Protein AF-A0A957ESS8-F1 (afdb_monomer_lite)

Secondary structure (DSSP, 8-state):
------------HHHHTTTTS-S--HHHHHHHHHHHTT----HHHHHHHHHHHHHSHHHHHHHS--SSPPPHHHHHHHHHHHHHHTT-----HHHHHHH-

Structure (mmCIF, N/CA/C/O backbone):
data_AF-A0A957ESS8-F1
#
_entry.id   AF-A0A957ESS8-F1
#
loop_
_atom_site.group_PDB
_atom_site.id
_atom_site.type_symbol
_atom_site.label_atom_id
_atom_site.label_alt_id
_atom_site.label_comp_id
_atom_site.label_asym_id
_atom_site.label_entity_id
_atom_site.label_seq_id
_atom_site.pdbx_PDB_ins_code
_atom_site.Cartn_x
_atom_site.Cartn_y
_atom_site.Cartn_z
_atom_site.occupancy
_atom_site.B_iso_or_equiv
_atom_site.auth_seq_id
_atom_site.auth_comp_id
_atom_site.auth_asym_id
_atom_site.auth_atom_id
_atom_site.pdbx_PDB_model_num
ATOM 1 N N . MET A 1 1 ? 16.181 -19.900 -34.988 1.00 45.50 1 MET A N 1
ATOM 2 C CA . MET A 1 1 ? 15.250 -18.948 -34.347 1.00 45.50 1 MET A CA 1
ATOM 3 C C . MET A 1 1 ? 15.462 -19.070 -32.852 1.00 45.50 1 MET A C 1
ATOM 5 O O . MET A 1 1 ? 15.235 -20.147 -32.323 1.00 45.50 1 MET A O 1
ATOM 9 N N . ASN A 1 2 ? 16.003 -18.041 -32.202 1.00 44.91 2 ASN A N 1
ATOM 10 C CA . ASN A 1 2 ? 16.176 -18.067 -30.750 1.00 44.91 2 ASN A CA 1
ATOM 11 C C . ASN A 1 2 ? 14.802 -17.876 -30.101 1.00 44.91 2 ASN A C 1
ATOM 13 O O . ASN A 1 2 ? 14.170 -16.840 -30.301 1.00 44.91 2 ASN A O 1
ATOM 17 N N . ASN A 1 3 ? 14.339 -18.888 -29.366 1.00 53.59 3 ASN A N 1
ATOM 18 C CA . ASN A 1 3 ? 13.165 -18.786 -28.508 1.00 53.59 3 ASN A CA 1
ATOM 19 C C . ASN A 1 3 ? 13.522 -17.866 -27.339 1.00 53.59 3 ASN A C 1
ATOM 21 O O . ASN A 1 3 ? 14.222 -18.275 -26.416 1.00 53.59 3 ASN A O 1
ATOM 25 N N . TYR A 1 4 ? 13.078 -16.614 -27.393 1.00 53.66 4 TYR A N 1
ATOM 26 C CA . TYR A 1 4 ? 13.141 -15.730 -26.238 1.00 53.66 4 TYR A CA 1
ATOM 27 C C . TYR A 1 4 ? 12.023 -16.136 -25.278 1.00 53.66 4 TYR A C 1
ATOM 29 O O . TYR A 1 4 ? 10.861 -15.784 -25.468 1.00 53.66 4 TYR A O 1
ATOM 37 N N . GLU A 1 5 ? 12.378 -16.937 -24.279 1.00 61.22 5 GLU A N 1
ATOM 38 C CA . GLU A 1 5 ? 11.498 -17.266 -23.164 1.00 61.22 5 GLU A CA 1
ATOM 39 C C . GLU A 1 5 ? 11.325 -16.004 -22.303 1.00 61.22 5 GLU A C 1
ATOM 41 O O . GLU A 1 5 ? 12.302 -15.373 -21.893 1.00 61.22 5 GLU A O 1
ATOM 46 N N . ILE A 1 6 ? 10.082 -15.572 -22.083 1.00 60.03 6 ILE A N 1
ATOM 47 C CA . ILE A 1 6 ? 9.787 -14.415 -21.231 1.00 60.03 6 ILE A CA 1
ATOM 48 C C . ILE A 1 6 ? 10.128 -14.810 -19.788 1.00 60.03 6 ILE A C 1
ATOM 50 O O . ILE A 1 6 ? 9.403 -15.583 -19.170 1.00 60.03 6 ILE A O 1
ATOM 54 N N . THR A 1 7 ? 11.225 -14.285 -19.240 1.00 54.75 7 THR A N 1
ATOM 55 C CA . THR A 1 7 ? 11.722 -14.670 -17.904 1.00 54.75 7 THR A CA 1
ATOM 56 C C . THR A 1 7 ? 11.084 -13.891 -16.754 1.00 54.75 7 THR A C 1
ATOM 58 O O . THR A 1 7 ? 11.104 -14.354 -15.615 1.00 54.75 7 THR A O 1
ATOM 61 N N . ALA A 1 8 ? 10.511 -12.715 -17.024 1.00 43.62 8 ALA A N 1
ATOM 62 C CA . ALA A 1 8 ? 9.781 -11.921 -16.040 1.00 43.62 8 ALA A CA 1
ATOM 63 C C . ALA A 1 8 ? 8.834 -10.920 -16.716 1.00 43.62 8 ALA A C 1
ATOM 65 O O . ALA A 1 8 ? 9.148 -10.365 -17.769 1.00 43.62 8 ALA A O 1
ATOM 66 N N . VAL A 1 9 ? 7.704 -10.639 -16.064 1.00 48.78 9 VAL A N 1
ATOM 67 C CA . VAL A 1 9 ? 6.810 -9.530 -16.415 1.00 48.78 9 VAL A CA 1
ATOM 68 C C . VAL A 1 9 ? 6.989 -8.428 -15.375 1.00 48.78 9 VAL A C 1
ATOM 70 O O . VAL A 1 9 ? 6.807 -8.649 -14.179 1.00 48.78 9 VAL A O 1
ATOM 73 N N . LEU A 1 10 ? 7.382 -7.241 -15.833 1.00 45.44 10 LEU A N 1
ATOM 74 C CA . LEU A 1 10 ? 7.533 -6.047 -15.006 1.00 45.44 10 LEU A CA 1
ATOM 75 C C . LEU A 1 10 ? 6.154 -5.413 -14.793 1.00 45.44 10 LEU A C 1
ATOM 77 O O . LEU A 1 10 ? 5.675 -4.684 -15.655 1.00 45.44 10 LEU A O 1
ATOM 81 N N . PHE A 1 11 ? 5.522 -5.687 -13.653 1.00 45.66 11 PHE A N 1
ATOM 82 C CA . PHE A 1 11 ? 4.380 -4.902 -13.188 1.00 45.66 11 PHE A CA 1
ATOM 83 C C . PHE A 1 11 ? 4.886 -3.827 -12.235 1.00 45.66 11 PHE A C 1
ATOM 85 O O . PHE A 1 11 ? 5.175 -4.085 -11.068 1.00 45.66 11 PHE A O 1
ATOM 92 N N . ASP A 1 12 ? 5.008 -2.612 -12.746 1.00 47.94 12 ASP A N 1
ATOM 93 C CA . ASP A 1 12 ? 5.105 -1.432 -11.904 1.00 47.94 12 ASP A CA 1
ATOM 94 C C . ASP A 1 12 ? 3.692 -1.134 -11.384 1.00 47.94 12 ASP A C 1
ATOM 96 O O . ASP A 1 12 ? 2.817 -0.718 -12.143 1.00 47.94 12 ASP A O 1
ATOM 100 N N . TRP A 1 13 ? 3.401 -1.420 -10.118 1.00 49.50 13 TRP A N 1
ATOM 101 C CA . TRP A 1 13 ? 2.067 -1.149 -9.571 1.00 49.50 13 TRP A CA 1
ATOM 102 C C . TRP A 1 13 ? 1.695 0.339 -9.711 1.00 49.50 13 TRP A C 1
ATOM 104 O O . TRP A 1 13 ? 0.534 0.684 -9.961 1.00 49.50 13 TRP A O 1
ATOM 114 N N . ASP A 1 14 ? 2.690 1.226 -9.661 1.00 50.50 14 ASP A N 1
ATOM 115 C CA . ASP A 1 14 ? 2.472 2.657 -9.785 1.00 50.50 14 ASP A CA 1
ATOM 116 C C . ASP A 1 14 ? 2.323 3.105 -11.245 1.00 50.50 14 ASP A C 1
ATOM 118 O O . ASP A 1 14 ? 1.418 3.905 -11.494 1.00 50.50 14 ASP A O 1
ATOM 122 N N . LEU A 1 15 ? 3.075 2.551 -12.211 1.00 41.75 15 LEU A N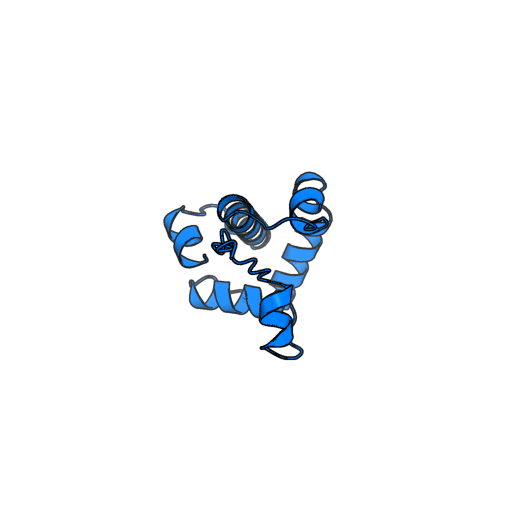 1
ATOM 123 C CA . LEU A 1 15 ? 3.007 2.949 -13.638 1.00 41.75 15 LEU A CA 1
ATOM 124 C C . LEU A 1 15 ? 2.115 2.076 -14.547 1.00 41.75 15 LEU A C 1
ATOM 126 O O . LEU A 1 15 ? 1.556 2.591 -15.517 1.00 41.75 15 LEU A O 1
ATOM 130 N N . THR A 1 16 ? 1.926 0.785 -14.263 1.00 43.34 16 THR A N 1
ATOM 131 C CA . THR A 1 16 ? 1.127 -0.120 -15.126 1.00 43.34 16 THR A CA 1
ATOM 132 C C . THR A 1 16 ? -0.378 0.024 -14.886 1.00 43.34 16 THR A C 1
ATOM 134 O O . THR 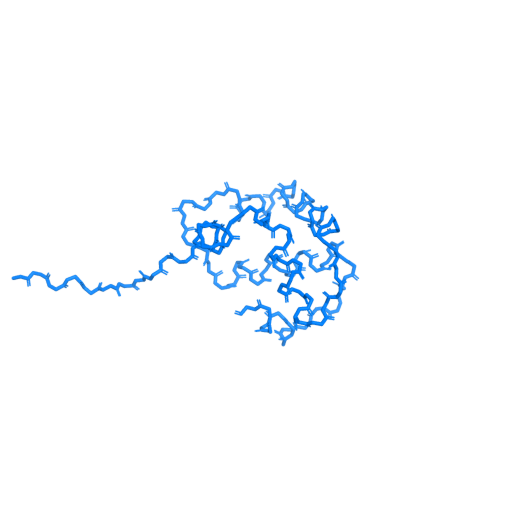A 1 16 ? -1.161 -0.126 -15.821 1.00 43.34 16 THR A O 1
ATOM 137 N N . LEU A 1 17 ? -0.797 0.394 -13.669 1.00 41.56 17 LEU A N 1
ATOM 138 C CA . LEU A 1 17 ? -2.198 0.728 -13.371 1.00 41.56 17 LEU A CA 1
ATOM 139 C C . LEU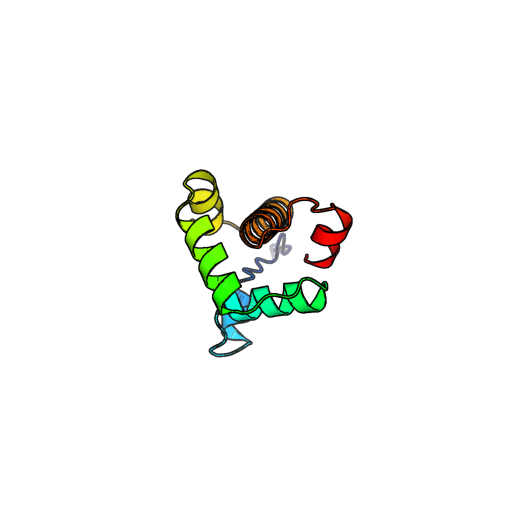 A 1 17 ? -2.526 2.213 -13.577 1.00 41.56 17 LEU A C 1
ATOM 141 O O . LEU A 1 17 ? -3.685 2.527 -13.832 1.00 41.56 17 LEU A O 1
ATOM 145 N N . ALA A 1 18 ? -1.541 3.121 -13.539 1.00 41.94 18 ALA A N 1
ATOM 146 C CA . ALA A 1 18 ? -1.784 4.540 -13.829 1.00 41.94 18 ALA A CA 1
ATOM 147 C C . ALA A 1 18 ? -2.285 4.752 -15.266 1.00 41.94 18 ALA A C 1
ATOM 149 O O . ALA A 1 18 ? -3.087 5.644 -15.522 1.00 41.94 18 ALA A O 1
ATOM 150 N N . ARG A 1 19 ? -1.872 3.891 -16.207 1.00 40.22 19 ARG A N 1
ATOM 151 C CA . ARG A 1 19 ? -2.336 3.963 -17.598 1.00 40.22 19 ARG A CA 1
ATOM 152 C C . ARG A 1 19 ? -3.724 3.343 -17.824 1.00 40.22 19 ARG A C 1
ATOM 154 O O . ARG A 1 19 ? -4.342 3.645 -18.837 1.00 40.22 19 ARG A O 1
ATOM 161 N N . ILE A 1 20 ? -4.213 2.498 -16.910 1.00 44.72 20 ILE A N 1
ATOM 162 C CA . ILE A 1 20 ? -5.493 1.775 -17.062 1.00 44.72 20 ILE A CA 1
ATOM 163 C C . ILE A 1 20 ? -6.612 2.389 -16.194 1.00 44.72 20 ILE A C 1
ATOM 165 O O . ILE A 1 20 ? -7.782 2.232 -16.529 1.00 44.72 20 ILE A O 1
ATOM 169 N N . LEU A 1 21 ? -6.285 3.139 -15.130 1.00 44.75 21 LEU A N 1
ATOM 170 C CA . LEU A 1 21 ? -7.269 3.673 -14.170 1.00 44.75 21 LEU A CA 1
ATOM 171 C C . LEU A 1 21 ? -7.533 5.195 -14.238 1.00 44.75 21 LEU A C 1
ATOM 173 O O . LEU A 1 21 ? -8.271 5.704 -13.401 1.00 44.75 21 LEU A O 1
ATOM 177 N N . GLY A 1 22 ? -7.003 5.932 -15.220 1.00 55.00 22 GLY A N 1
ATOM 178 C CA . GLY A 1 22 ? -7.248 7.383 -15.340 1.00 55.00 22 GLY A CA 1
ATOM 179 C C . GLY A 1 22 ? -6.567 8.225 -14.244 1.00 55.00 22 GLY A C 1
ATOM 180 O O . GLY A 1 22 ? -5.538 7.817 -13.712 1.00 55.00 22 GLY A O 1
ATOM 181 N N . GLU A 1 23 ? -7.126 9.401 -13.910 1.00 65.75 23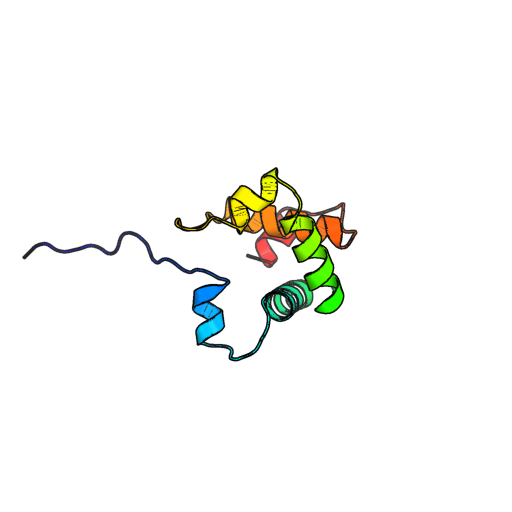 GLU A N 1
ATOM 182 C CA . GLU A 1 23 ? -6.577 10.420 -12.976 1.00 65.75 23 GLU A CA 1
ATOM 183 C C . GLU A 1 23 ? -6.533 10.013 -11.485 1.00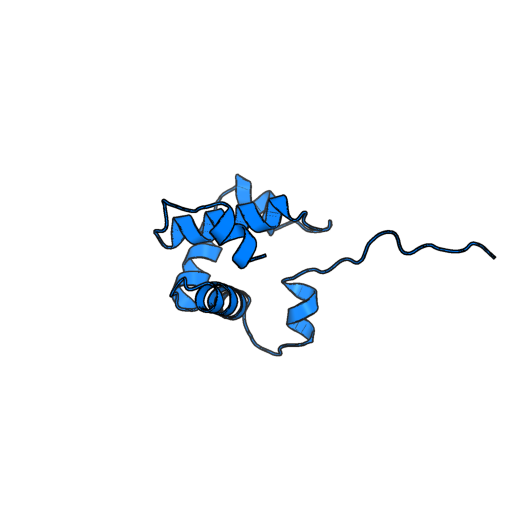 65.75 23 GLU A C 1
ATOM 185 O O . GLU A 1 23 ? -6.498 10.865 -10.601 1.00 65.75 23 GLU A O 1
ATOM 190 N N . VAL A 1 24 ? -6.543 8.720 -11.162 1.00 70.56 24 VAL A N 1
ATOM 191 C CA . VAL A 1 24 ? -6.551 8.270 -9.765 1.00 70.56 24 VAL A CA 1
ATOM 192 C C . VAL A 1 24 ? -5.127 8.275 -9.213 1.00 70.56 24 VAL A C 1
ATOM 194 O O . VAL A 1 24 ? -4.238 7.550 -9.679 1.00 70.56 24 VAL A O 1
ATOM 197 N N . SER A 1 25 ? -4.904 9.086 -8.187 1.00 80.38 25 SER A N 1
ATOM 198 C CA . SER A 1 25 ? -3.606 9.236 -7.539 1.00 80.38 25 SER A CA 1
ATOM 199 C C . SER A 1 25 ? -3.126 7.919 -6.901 1.00 80.38 25 SER A C 1
ATOM 201 O O . SER A 1 25 ? -3.929 7.055 -6.529 1.00 80.38 25 SER A O 1
ATOM 203 N N . PRO A 1 26 ? -1.804 7.729 -6.717 1.00 79.94 26 PRO A N 1
ATOM 204 C CA . PRO A 1 26 ? -1.278 6.593 -5.959 1.00 79.94 26 PRO A CA 1
ATOM 205 C C . PRO A 1 26 ? -1.922 6.458 -4.572 1.00 79.94 26 PRO A C 1
ATOM 207 O O . PRO A 1 26 ? -2.271 5.354 -4.165 1.00 79.94 26 PRO A O 1
ATOM 210 N N . ALA A 1 27 ? -2.161 7.578 -3.884 1.00 85.94 27 ALA A N 1
ATOM 211 C CA . ALA A 1 27 ? -2.775 7.584 -2.562 1.00 85.94 27 ALA A CA 1
ATOM 212 C C . ALA A 1 27 ? -4.211 7.042 -2.571 1.00 85.94 27 ALA A C 1
ATOM 214 O O . ALA A 1 27 ? -4.567 6.249 -1.701 1.00 85.94 27 ALA A O 1
ATOM 215 N N . GLU A 1 28 ? -5.024 7.411 -3.562 1.00 85.75 28 GLU A N 1
ATOM 216 C CA . GLU A 1 28 ? -6.386 6.884 -3.712 1.00 85.75 28 GLU A CA 1
ATOM 217 C C . GLU A 1 28 ? -6.384 5.381 -3.997 1.00 85.75 28 GLU A C 1
ATOM 219 O O . GLU A 1 28 ? -7.139 4.633 -3.372 1.00 85.75 28 GLU A O 1
ATOM 224 N N . ARG A 1 29 ? -5.490 4.916 -4.879 1.00 82.50 29 ARG A N 1
ATOM 225 C CA . ARG A 1 29 ? -5.357 3.485 -5.196 1.00 82.50 29 ARG A CA 1
ATOM 226 C C . ARG A 1 29 ? -4.945 2.673 -3.972 1.00 82.50 29 ARG A C 1
ATOM 228 O O . ARG A 1 29 ? -5.567 1.657 -3.670 1.00 82.50 29 ARG A O 1
ATOM 235 N N . THR A 1 30 ? -3.920 3.115 -3.248 1.00 84.88 30 THR A N 1
ATOM 236 C CA . THR A 1 30 ? -3.443 2.395 -2.060 1.00 84.88 30 THR A CA 1
ATOM 237 C C . THR A 1 30 ? -4.462 2.443 -0.924 1.00 84.88 30 THR A C 1
ATOM 239 O O . THR A 1 30 ? -4.665 1.427 -0.261 1.00 84.88 30 THR A O 1
ATOM 242 N N . ALA A 1 31 ? -5.162 3.566 -0.737 1.00 87.81 31 ALA A N 1
ATOM 243 C CA . ALA A 1 31 ? -6.259 3.645 0.225 1.00 87.81 31 ALA A CA 1
ATOM 244 C C . ALA A 1 31 ? -7.383 2.656 -0.122 1.00 87.81 31 ALA A C 1
ATOM 246 O O . ALA A 1 31 ? -7.883 1.970 0.764 1.00 87.81 31 ALA A O 1
ATOM 247 N N . ALA A 1 32 ? -7.740 2.511 -1.403 1.00 86.50 32 ALA A N 1
ATOM 248 C CA . ALA A 1 32 ? -8.740 1.536 -1.836 1.00 86.50 32 ALA A CA 1
ATOM 249 C C . ALA A 1 32 ? -8.320 0.084 -1.539 1.00 86.50 32 ALA A C 1
ATOM 251 O O . ALA A 1 32 ? -9.128 -0.674 -1.005 1.00 86.50 32 ALA A O 1
ATOM 252 N N . VAL A 1 33 ? -7.062 -0.290 -1.810 1.00 85.31 33 VAL A N 1
ATOM 253 C CA . VAL A 1 33 ? -6.521 -1.625 -1.471 1.00 85.31 33 VAL A CA 1
ATOM 254 C C . VAL A 1 33 ? -6.590 -1.876 0.036 1.00 85.31 33 VAL A C 1
ATOM 256 O O . VAL A 1 33 ? -7.035 -2.932 0.480 1.00 85.31 33 VAL A O 1
ATOM 259 N N . PHE A 1 34 ? -6.192 -0.890 0.840 1.00 87.06 34 PHE A N 1
ATOM 260 C CA . PHE A 1 34 ? -6.205 -1.010 2.297 1.00 87.06 34 PHE A CA 1
ATOM 261 C C . PHE A 1 34 ? -7.637 -1.131 2.826 1.00 87.06 34 PHE A C 1
ATOM 263 O O . PHE A 1 34 ? -7.910 -2.015 3.637 1.00 87.06 34 PHE A O 1
ATOM 270 N N . ASN A 1 35 ? -8.567 -0.336 2.291 1.00 85.81 35 ASN A N 1
ATOM 271 C CA . ASN A 1 35 ? -9.985 -0.401 2.637 1.00 85.81 35 ASN A CA 1
ATOM 272 C C . ASN A 1 35 ? -10.598 -1.766 2.276 1.00 85.81 35 ASN A C 1
ATOM 274 O O . ASN A 1 35 ? -11.337 -2.327 3.083 1.00 85.81 35 ASN A O 1
ATOM 278 N N . GLN A 1 36 ? -10.250 -2.345 1.119 1.00 81.12 36 GLN A N 1
ATOM 279 C CA . GLN A 1 36 ? -10.650 -3.715 0.758 1.00 81.12 36 GLN A CA 1
ATOM 280 C C . GLN A 1 36 ? -10.082 -4.761 1.730 1.00 81.12 36 GLN A C 1
ATOM 282 O O . GLN A 1 36 ? -10.756 -5.740 2.043 1.00 81.12 36 GLN A O 1
ATOM 287 N N . GLY A 1 37 ? -8.877 -4.529 2.257 1.00 81.81 37 GLY A N 1
ATOM 288 C CA . GLY A 1 37 ? -8.251 -5.337 3.308 1.00 81.81 37 GLY A CA 1
ATOM 289 C C . GLY A 1 37 ? -8.763 -5.071 4.731 1.00 81.81 37 GLY A C 1
ATOM 290 O O . GLY A 1 37 ? -8.213 -5.634 5.678 1.00 81.81 37 GLY A O 1
ATOM 291 N N . GLY A 1 38 ? -9.782 -4.220 4.909 1.00 85.44 38 GLY A N 1
ATOM 292 C CA . GLY A 1 38 ? -10.364 -3.878 6.213 1.00 85.44 38 GLY A CA 1
ATOM 293 C C . GLY A 1 38 ? -9.617 -2.790 6.995 1.00 85.44 38 GLY A C 1
ATOM 294 O O . GLY A 1 38 ? -9.941 -2.536 8.154 1.00 85.44 38 GLY A O 1
ATOM 295 N N . ILE A 1 39 ? -8.629 -2.136 6.383 1.00 87.44 39 ILE A N 1
ATOM 296 C CA . ILE A 1 39 ? -7.863 -1.033 6.971 1.00 87.44 39 ILE A CA 1
ATOM 297 C C . ILE A 1 39 ? -8.459 0.282 6.478 1.00 87.44 39 ILE A C 1
ATOM 299 O O . ILE A 1 39 ? -8.176 0.728 5.368 1.00 87.44 39 ILE A O 1
ATOM 303 N N . LEU A 1 40 ? -9.287 0.901 7.320 1.00 90.00 40 LEU A N 1
ATOM 304 C CA . LEU A 1 40 ? -9.978 2.139 6.975 1.00 90.00 40 LEU A CA 1
ATOM 305 C C . LEU A 1 40 ? -9.008 3.321 6.956 1.00 90.00 40 LEU A C 1
ATOM 307 O O . LEU A 1 40 ? -8.460 3.708 7.991 1.00 90.00 40 LEU A O 1
ATOM 311 N N . CYS A 1 41 ? -8.817 3.907 5.779 1.00 90.88 41 CYS A N 1
ATOM 312 C CA . CYS A 1 41 ? -8.047 5.131 5.600 1.00 90.88 41 CYS A CA 1
ATOM 313 C C . CYS A 1 41 ? -8.583 5.972 4.436 1.00 90.88 41 CYS A C 1
ATOM 315 O O . CYS A 1 41 ? -9.124 5.468 3.446 1.00 90.88 41 CYS A O 1
ATOM 317 N N . THR A 1 42 ? -8.431 7.287 4.566 1.00 94.19 42 THR A N 1
ATOM 318 C CA . THR A 1 42 ? -8.748 8.241 3.499 1.00 94.19 42 THR A CA 1
ATOM 319 C C . THR A 1 42 ? -7.549 8.427 2.565 1.00 94.19 42 THR A C 1
ATOM 321 O O . THR A 1 42 ? -6.400 8.293 3.003 1.00 94.19 42 THR A O 1
ATOM 324 N N . PRO A 1 43 ? -7.770 8.832 1.302 1.00 90.06 43 PRO A N 1
ATOM 325 C CA . PRO A 1 43 ? -6.676 9.201 0.407 1.00 90.06 43 PRO A CA 1
ATOM 326 C C . PRO A 1 43 ? -5.768 10.299 0.977 1.00 90.06 43 PRO A C 1
ATOM 328 O O . PRO A 1 43 ? -4.558 10.249 0.789 1.00 90.06 43 PRO A O 1
ATOM 331 N N . GLY A 1 44 ? -6.316 11.258 1.735 1.00 92.69 44 GLY A N 1
ATOM 332 C CA . GLY A 1 44 ? -5.530 12.313 2.385 1.00 92.69 44 GLY A CA 1
ATOM 333 C C . GLY A 1 44 ? -4.560 11.774 3.441 1.00 92.69 44 GLY A C 1
ATOM 334 O O . GLY A 1 44 ? -3.383 12.132 3.436 1.00 92.69 44 GLY A O 1
ATOM 335 N N . GLN A 1 45 ? -5.020 10.859 4.299 1.00 92.56 45 GLN A N 1
ATOM 336 C CA . GLN A 1 45 ? -4.162 10.175 5.278 1.00 92.56 45 GLN A CA 1
ATOM 337 C C . GLN A 1 45 ? -3.102 9.315 4.586 1.00 92.56 45 GLN A C 1
ATOM 339 O O . GLN A 1 45 ? -1.939 9.314 4.988 1.00 92.56 45 GLN A O 1
ATOM 344 N N . MET A 1 46 ? -3.483 8.624 3.509 1.00 91.50 46 MET A N 1
ATOM 345 C CA . MET A 1 46 ? -2.547 7.836 2.716 1.00 91.50 46 MET A CA 1
ATOM 346 C C . MET A 1 46 ? -1.478 8.724 2.071 1.00 91.50 46 MET A C 1
ATOM 348 O O . MET A 1 46 ? -0.292 8.419 2.148 1.00 91.50 46 MET A O 1
ATOM 352 N N . GLN A 1 47 ? -1.865 9.865 1.500 1.00 90.69 47 GLN A N 1
ATOM 353 C CA . GLN A 1 47 ? -0.928 10.816 0.907 1.00 90.69 47 GLN A CA 1
ATOM 354 C C . GLN A 1 47 ? 0.059 11.362 1.947 1.00 90.69 47 GLN A C 1
ATOM 356 O O . GLN A 1 47 ? 1.250 11.492 1.655 1.00 90.69 47 GLN A O 1
ATOM 361 N N . GLN A 1 48 ? -0.409 11.649 3.165 1.00 90.88 48 GLN A N 1
ATOM 362 C CA . GLN A 1 48 ? 0.452 12.055 4.277 1.00 90.88 48 GLN A CA 1
ATOM 363 C C . GLN A 1 48 ? 1.448 10.948 4.646 1.00 90.88 48 GLN A C 1
ATOM 365 O O . GLN A 1 48 ? 2.651 11.209 4.677 1.00 90.88 48 GLN A O 1
ATOM 370 N N . ALA A 1 49 ? 0.980 9.709 4.828 1.00 89.19 49 ALA A N 1
ATOM 371 C CA . ALA A 1 49 ? 1.836 8.557 5.116 1.00 89.19 49 ALA A CA 1
ATOM 372 C C . ALA A 1 49 ? 2.890 8.331 4.015 1.00 89.19 49 ALA A C 1
ATOM 374 O O . ALA A 1 49 ? 4.074 8.147 4.301 1.00 89.19 49 ALA A O 1
ATOM 375 N N . MET A 1 50 ? 2.487 8.427 2.745 1.00 87.38 50 MET A N 1
ATOM 376 C CA . MET A 1 50 ? 3.391 8.323 1.598 1.00 87.38 50 MET A CA 1
ATOM 377 C C . MET A 1 50 ? 4.451 9.427 1.591 1.00 87.38 50 MET A C 1
ATOM 379 O O . MET A 1 50 ? 5.610 9.151 1.281 1.00 87.38 50 MET A O 1
ATOM 383 N N . ASN A 1 51 ? 4.079 10.666 1.923 1.00 87.50 51 ASN A N 1
ATOM 384 C CA . ASN A 1 51 ? 5.022 11.782 1.988 1.00 87.50 51 ASN A CA 1
ATOM 385 C C . ASN A 1 51 ? 6.071 11.559 3.084 1.00 87.50 51 ASN A C 1
ATOM 387 O O . ASN A 1 51 ? 7.257 11.755 2.823 1.00 87.50 51 ASN A O 1
ATOM 391 N N . VAL A 1 52 ? 5.663 11.065 4.257 1.00 85.88 52 VAL A N 1
ATOM 392 C CA . VAL A 1 52 ? 6.598 10.703 5.334 1.00 85.88 52 VAL A CA 1
ATOM 393 C C . VAL A 1 52 ? 7.556 9.604 4.865 1.00 85.88 52 VAL A C 1
ATOM 395 O O . VAL A 1 52 ? 8.775 9.778 4.929 1.00 85.88 52 VAL A O 1
ATOM 398 N N . CYS A 1 53 ? 7.038 8.529 4.263 1.00 81.12 53 CYS A N 1
ATOM 399 C CA . CYS A 1 53 ? 7.867 7.446 3.727 1.00 81.12 53 CYS A CA 1
ATOM 400 C C . CYS A 1 53 ? 8.850 7.904 2.633 1.00 81.12 53 CYS A C 1
ATOM 402 O O . CYS A 1 53 ? 9.937 7.342 2.517 1.00 81.12 53 CYS A O 1
ATOM 404 N N . LYS A 1 54 ? 8.503 8.920 1.831 1.00 74.81 54 LYS A N 1
ATOM 405 C CA . LYS A 1 54 ? 9.411 9.506 0.827 1.00 74.81 54 LYS A CA 1
ATOM 406 C C . LYS A 1 54 ? 10.556 10.300 1.456 1.00 74.81 54 LYS A C 1
ATOM 408 O O . LYS A 1 54 ? 11.627 10.371 0.860 1.00 74.81 54 LYS A O 1
ATOM 413 N N . THR A 1 55 ? 10.340 10.893 2.628 1.00 73.69 55 THR A N 1
ATOM 414 C CA . THR A 1 55 ? 11.374 11.648 3.355 1.00 73.69 55 THR A CA 1
ATOM 415 C C . THR A 1 55 ? 12.306 10.761 4.180 1.00 73.69 55 THR A C 1
ATOM 417 O O . THR A 1 55 ? 13.401 11.193 4.533 1.00 73.69 55 THR A O 1
ATOM 420 N N . GLU A 1 56 ? 11.928 9.507 4.442 1.00 70.00 56 GLU A N 1
ATOM 421 C CA . GLU A 1 56 ? 12.790 8.559 5.143 1.00 70.00 56 GLU A CA 1
ATOM 422 C C . GLU A 1 56 ? 13.896 8.015 4.215 1.00 70.00 56 GLU A C 1
ATOM 424 O O . GLU A 1 56 ? 13.604 7.308 3.247 1.00 70.00 56 GLU A O 1
ATOM 429 N N . PRO A 1 57 ? 15.188 8.263 4.502 1.00 62.03 57 PRO A N 1
ATOM 430 C CA . PRO A 1 57 ? 16.289 7.960 3.579 1.00 62.03 57 PRO A CA 1
ATOM 431 C C . PRO A 1 57 ? 16.433 6.463 3.256 1.00 62.03 57 PRO A C 1
ATOM 433 O O . PRO A 1 57 ? 16.860 6.094 2.158 1.00 62.03 57 PRO A O 1
ATOM 436 N N . HIS A 1 58 ? 16.033 5.582 4.177 1.00 61.69 58 HIS A N 1
ATOM 437 C CA . HIS A 1 58 ? 16.045 4.131 3.968 1.00 61.69 58 HIS A CA 1
ATOM 438 C C . HIS A 1 58 ? 14.937 3.650 3.018 1.00 61.69 58 HIS A C 1
ATOM 440 O O . HIS A 1 58 ? 15.116 2.649 2.322 1.00 61.69 58 HIS A O 1
ATOM 446 N N . LEU A 1 59 ? 13.817 4.373 2.952 1.00 61.44 59 LEU A N 1
ATOM 447 C CA . LEU A 1 59 ? 12.671 4.069 2.095 1.00 61.44 59 LEU A CA 1
ATOM 448 C C . LEU A 1 59 ? 12.720 4.807 0.761 1.00 61.44 59 LEU A C 1
ATOM 450 O O . LEU A 1 59 ? 12.374 4.226 -0.267 1.00 61.44 59 LEU A O 1
ATOM 454 N N . ALA A 1 60 ? 13.226 6.039 0.749 1.00 58.81 60 ALA A N 1
ATOM 455 C CA . ALA A 1 60 ? 13.438 6.830 -0.458 1.00 58.81 60 ALA A CA 1
ATOM 456 C C . ALA A 1 60 ? 14.277 6.066 -1.495 1.00 58.81 60 ALA A C 1
ATOM 458 O O . ALA A 1 60 ? 13.988 6.109 -2.687 1.00 58.81 60 ALA A O 1
ATOM 459 N N . LYS A 1 61 ? 15.259 5.268 -1.050 1.00 55.12 61 LYS A N 1
ATOM 460 C CA . LYS A 1 61 ? 16.062 4.400 -1.927 1.00 55.12 61 LYS A CA 1
ATOM 461 C C . LYS A 1 61 ? 15.271 3.219 -2.518 1.00 55.12 61 LYS A C 1
ATOM 463 O O . LYS A 1 61 ? 15.591 2.767 -3.614 1.00 55.12 61 LYS A O 1
ATOM 468 N N . SER A 1 62 ? 14.255 2.727 -1.805 1.00 54.16 62 SER A N 1
ATOM 469 C CA . SER A 1 62 ? 13.371 1.628 -2.231 1.00 54.16 62 SER A CA 1
ATOM 470 C C . SER A 1 62 ? 12.220 2.098 -3.130 1.00 54.16 62 SER A C 1
ATOM 472 O O . SER A 1 62 ? 11.743 1.323 -3.958 1.00 54.16 62 SER A O 1
ATOM 474 N N . LEU A 1 63 ? 11.763 3.342 -2.954 1.00 56.88 63 LEU A N 1
ATOM 475 C CA . LEU A 1 63 ? 10.582 3.908 -3.619 1.00 56.88 63 LEU A CA 1
ATOM 476 C C . LEU A 1 63 ? 10.932 4.890 -4.745 1.00 56.88 63 LEU A C 1
ATOM 478 O O . LEU A 1 63 ? 10.230 4.953 -5.743 1.00 56.88 63 LEU A O 1
ATOM 482 N N . GLY A 1 64 ? 12.017 5.654 -4.605 1.00 49.50 64 GLY A N 1
ATOM 483 C CA . GLY A 1 64 ? 12.373 6.757 -5.505 1.00 49.50 64 GLY A CA 1
ATOM 484 C C . GLY A 1 64 ? 13.312 6.398 -6.658 1.00 49.50 64 GLY A C 1
ATOM 485 O O . GLY A 1 64 ? 13.616 7.257 -7.478 1.00 49.50 64 GLY A O 1
ATOM 486 N N . CYS A 1 65 ? 13.788 5.152 -6.743 1.00 44.09 65 CYS A N 1
ATOM 487 C CA . CYS A 1 65 ? 14.853 4.767 -7.679 1.00 44.09 65 CYS A CA 1
ATOM 488 C C . CYS A 1 65 ? 14.555 3.488 -8.470 1.00 44.09 65 CYS A C 1
ATOM 490 O O . CYS A 1 65 ? 15.492 2.784 -8.855 1.00 44.09 65 CYS A O 1
ATOM 492 N N . ALA A 1 66 ? 13.289 3.144 -8.713 1.00 49.41 66 ALA A N 1
ATOM 493 C CA . ALA A 1 66 ? 12.942 1.914 -9.422 1.00 49.41 66 ALA A CA 1
ATOM 494 C C . ALA A 1 66 ? 13.239 2.006 -10.937 1.00 49.41 66 ALA A C 1
ATOM 496 O O . ALA A 1 66 ? 12.360 1.941 -11.781 1.00 49.41 66 ALA A O 1
ATOM 497 N N . LYS A 1 67 ? 14.528 2.067 -11.298 1.00 53.78 67 LYS A N 1
ATOM 498 C CA . LYS A 1 67 ? 15.034 1.547 -12.581 1.00 53.78 67 LYS A CA 1
ATOM 499 C C . LYS A 1 67 ? 15.054 0.006 -12.594 1.00 53.78 67 LYS A C 1
ATOM 501 O O . LYS A 1 67 ? 15.544 -0.589 -13.547 1.00 53.78 67 LYS A O 1
ATOM 506 N N . LYS A 1 68 ? 14.581 -0.638 -11.517 1.00 61.22 68 LYS A N 1
ATOM 507 C CA . LYS A 1 68 ? 14.493 -2.089 -11.340 1.00 61.22 68 LYS A CA 1
ATOM 508 C C . LYS A 1 68 ? 13.091 -2.484 -10.851 1.00 61.22 68 LYS A C 1
ATOM 510 O O . LYS A 1 68 ? 12.497 -1.713 -10.096 1.00 61.22 68 LYS A O 1
ATOM 515 N N . PRO A 1 69 ? 12.600 -3.685 -11.198 1.00 59.81 69 PRO A N 1
ATOM 516 C CA . PRO A 1 69 ? 11.427 -4.262 -10.549 1.00 59.81 69 PRO A CA 1
ATOM 517 C C . PRO A 1 69 ? 11.598 -4.347 -9.034 1.00 59.81 69 PRO A C 1
ATOM 519 O O . PRO A 1 69 ? 12.667 -4.708 -8.531 1.00 59.81 69 PRO A O 1
ATOM 522 N N . GLN A 1 70 ? 10.517 -4.048 -8.321 1.00 69.94 70 GLN A N 1
ATOM 523 C CA . GLN A 1 70 ? 10.421 -4.265 -6.885 1.00 69.94 70 GLN A CA 1
ATOM 524 C C . GLN A 1 70 ? 10.019 -5.714 -6.605 1.00 69.94 70 GLN A C 1
ATOM 526 O O . GLN A 1 70 ? 9.129 -6.284 -7.235 1.00 69.94 70 GLN A O 1
ATOM 531 N N . THR A 1 71 ? 10.682 -6.325 -5.635 1.00 76.00 71 THR A N 1
ATOM 532 C CA . THR A 1 71 ? 10.339 -7.655 -5.134 1.00 76.00 71 THR A CA 1
ATOM 533 C C . THR A 1 71 ? 9.089 -7.587 -4.257 1.00 76.00 71 THR A C 1
ATOM 535 O O . THR A 1 71 ? 8.845 -6.590 -3.576 1.00 76.00 71 THR A O 1
ATOM 538 N N . ARG A 1 72 ? 8.340 -8.696 -4.167 1.00 75.94 72 ARG A N 1
ATOM 539 C CA . ARG A 1 72 ? 7.219 -8.847 -3.217 1.00 75.94 72 ARG A CA 1
ATOM 540 C C . ARG A 1 72 ? 7.586 -8.394 -1.802 1.00 75.94 72 ARG A C 1
ATOM 542 O O . ARG A 1 72 ? 6.803 -7.734 -1.133 1.00 75.94 72 ARG A O 1
ATOM 549 N N . ARG A 1 73 ? 8.798 -8.729 -1.350 1.00 78.94 73 ARG A N 1
ATOM 550 C CA . ARG A 1 73 ? 9.300 -8.349 -0.025 1.00 78.94 73 ARG A CA 1
ATOM 551 C C . ARG A 1 73 ? 9.434 -6.832 0.130 1.00 78.94 73 ARG A C 1
ATOM 553 O O . ARG A 1 73 ? 9.059 -6.317 1.176 1.00 78.94 73 ARG A O 1
ATOM 560 N N . GLU A 1 74 ? 9.958 -6.140 -0.881 1.00 75.69 74 GLU A N 1
ATOM 561 C CA . GLU A 1 74 ? 10.090 -4.674 -0.875 1.00 75.69 74 GLU A CA 1
ATOM 562 C C . GLU A 1 74 ? 8.704 -4.004 -0.836 1.00 75.69 74 GLU A C 1
ATOM 564 O O . GLU A 1 74 ? 8.494 -3.092 -0.037 1.00 75.69 74 GLU A O 1
ATOM 569 N N . ILE A 1 75 ? 7.729 -4.522 -1.591 1.00 78.12 75 ILE A N 1
ATOM 570 C CA . ILE A 1 75 ? 6.345 -4.014 -1.587 1.00 78.12 75 ILE A CA 1
ATOM 571 C C . ILE A 1 75 ? 5.672 -4.246 -0.225 1.00 78.12 75 ILE A C 1
ATOM 573 O O . ILE A 1 75 ? 5.123 -3.318 0.365 1.00 78.12 75 ILE A O 1
ATOM 577 N N . MET A 1 76 ? 5.775 -5.452 0.342 1.00 81.88 76 MET A N 1
ATOM 578 C CA . MET A 1 76 ? 5.225 -5.743 1.674 1.00 81.88 76 MET A CA 1
ATOM 579 C C . MET A 1 76 ? 5.882 -4.895 2.772 1.00 81.88 76 MET A C 1
ATOM 581 O O . MET A 1 76 ? 5.216 -4.484 3.723 1.00 81.88 76 MET A O 1
ATOM 585 N N . GLN A 1 77 ? 7.185 -4.622 2.660 1.00 83.12 77 GLN A N 1
ATOM 586 C CA . GLN A 1 77 ? 7.890 -3.743 3.590 1.00 83.12 77 GLN A CA 1
ATOM 587 C C . GLN A 1 77 ? 7.396 -2.299 3.474 1.00 83.12 77 GLN A C 1
ATOM 589 O O . GLN A 1 77 ? 7.226 -1.636 4.498 1.00 83.12 77 GLN A O 1
ATOM 594 N N . TYR A 1 78 ? 7.117 -1.836 2.257 1.00 82.00 78 TYR A N 1
ATOM 595 C CA . TYR A 1 78 ? 6.508 -0.533 2.030 1.00 82.00 78 TYR A CA 1
ATOM 596 C C . TYR A 1 78 ? 5.094 -0.440 2.619 1.00 82.00 78 TYR A C 1
ATOM 598 O O . TYR A 1 78 ? 4.804 0.498 3.357 1.00 82.00 78 TYR A O 1
ATOM 606 N N . TYR A 1 79 ? 4.235 -1.439 2.404 1.00 86.75 79 TYR A N 1
ATOM 607 C CA . TYR A 1 79 ? 2.897 -1.457 3.010 1.00 86.75 79 TYR A CA 1
ATOM 608 C C . TYR A 1 79 ? 2.948 -1.490 4.532 1.00 86.75 79 TYR A C 1
ATOM 610 O O . TYR A 1 79 ? 2.206 -0.762 5.186 1.00 86.75 79 TYR A O 1
ATOM 618 N N . LYS A 1 80 ? 3.875 -2.260 5.112 1.00 88.00 80 LYS A N 1
ATOM 619 C CA . LYS A 1 80 ? 4.103 -2.249 6.560 1.00 88.00 80 LYS A CA 1
ATOM 620 C C . LYS A 1 80 ? 4.442 -0.844 7.066 1.00 88.00 80 LYS A C 1
ATOM 622 O O . LYS A 1 80 ? 3.943 -0.438 8.107 1.00 88.00 80 LYS A O 1
ATOM 627 N N . GLN A 1 81 ? 5.280 -0.113 6.343 1.00 86.62 81 GLN A N 1
ATOM 628 C CA . GLN A 1 81 ? 5.674 1.248 6.700 1.00 86.62 81 GLN A CA 1
ATOM 629 C C . GLN A 1 81 ? 4.495 2.224 6.623 1.00 86.62 81 GLN A C 1
ATOM 631 O O . GLN A 1 81 ? 4.255 2.953 7.581 1.00 86.62 81 GLN A O 1
ATOM 636 N N . LEU A 1 82 ? 3.695 2.167 5.554 1.00 88.12 82 LEU A N 1
ATOM 637 C CA . LEU A 1 82 ? 2.466 2.961 5.449 1.00 88.12 82 LEU A CA 1
ATOM 638 C C . LEU A 1 82 ? 1.499 2.673 6.604 1.00 88.12 82 LEU A C 1
ATOM 640 O O . LEU A 1 82 ? 0.957 3.598 7.198 1.00 88.12 82 LEU A O 1
ATOM 644 N N . LEU A 1 83 ? 1.327 1.401 6.968 1.00 89.94 83 LEU A N 1
ATOM 645 C CA . LEU A 1 83 ? 0.485 0.998 8.095 1.00 89.94 83 LEU A CA 1
ATOM 646 C C . LEU A 1 83 ? 0.986 1.558 9.430 1.00 89.94 83 LEU A C 1
ATOM 648 O O . LEU A 1 83 ? 0.177 2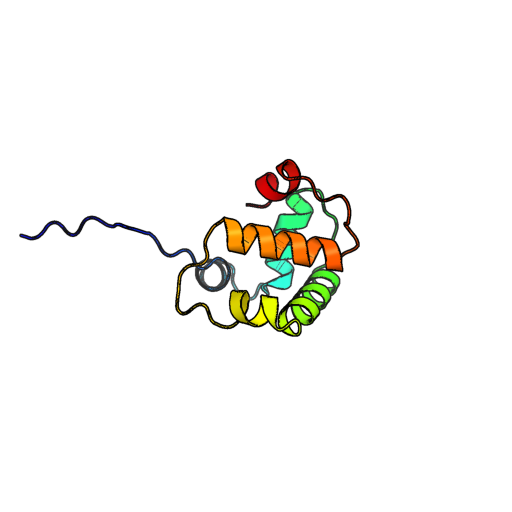.055 10.211 1.00 89.94 83 LEU A O 1
ATOM 652 N N . VAL A 1 84 ? 2.301 1.550 9.670 1.00 90.62 84 VAL A N 1
ATOM 653 C CA . VAL A 1 84 ? 2.892 2.175 10.866 1.00 90.62 84 VAL A CA 1
ATOM 654 C C . VAL A 1 84 ? 2.591 3.673 10.907 1.00 90.62 84 VAL A C 1
ATOM 656 O O . VAL A 1 84 ? 2.193 4.173 11.957 1.00 90.62 84 VAL A O 1
ATOM 659 N N . GLN A 1 85 ? 2.715 4.377 9.778 1.00 89.69 85 GLN A N 1
ATOM 660 C CA . GLN A 1 85 ? 2.397 5.810 9.692 1.00 89.69 85 GLN A CA 1
ATOM 661 C C . GLN A 1 85 ? 0.901 6.102 9.885 1.00 89.69 85 GLN A C 1
ATOM 663 O O . GLN A 1 85 ? 0.532 7.163 10.378 1.00 89.69 85 GLN A O 1
ATOM 668 N N . LEU A 1 86 ? 0.034 5.145 9.549 1.00 89.88 86 LEU A N 1
ATOM 669 C CA . LEU A 1 86 ? -1.404 5.201 9.821 1.00 89.88 86 LEU A CA 1
ATOM 670 C C . LEU A 1 86 ? -1.770 4.787 11.264 1.00 89.88 86 LEU A C 1
ATOM 672 O O . LEU A 1 86 ? -2.952 4.743 11.596 1.00 89.88 86 LEU A O 1
ATOM 676 N N . GLY A 1 87 ? -0.786 4.486 12.122 1.00 89.94 87 GLY A N 1
ATOM 677 C CA . GLY A 1 87 ? -0.988 4.125 13.532 1.00 89.94 87 GLY A CA 1
ATOM 678 C C . GLY A 1 87 ? -1.211 2.631 13.799 1.00 89.94 87 GLY A C 1
ATOM 679 O O . GLY A 1 87 ? -1.520 2.235 14.924 1.00 89.94 87 GLY A O 1
ATOM 680 N N . TYR A 1 88 ? -1.045 1.768 12.794 1.00 87.56 88 TYR A N 1
ATOM 681 C CA . TYR A 1 88 ? -1.150 0.319 12.958 1.00 87.56 88 TYR A CA 1
ATOM 682 C C . TYR A 1 88 ? 0.211 -0.260 13.352 1.00 87.56 88 TYR A C 1
ATOM 684 O O . TYR A 1 88 ? 1.117 -0.386 12.533 1.00 87.56 88 TYR A O 1
ATOM 692 N N . HIS A 1 89 ? 0.358 -0.656 14.617 1.00 83.38 89 HIS A N 1
ATOM 693 C CA . HIS A 1 89 ? 1.616 -1.219 15.132 1.00 83.38 89 HIS A CA 1
ATOM 694 C C . HIS A 1 89 ? 1.613 -2.756 15.201 1.00 83.38 89 HIS A C 1
ATOM 696 O O . HIS A 1 89 ? 2.660 -3.387 15.062 1.00 83.38 89 HIS A O 1
ATOM 702 N N . ASN A 1 90 ? 0.434 -3.377 15.316 1.00 82.81 90 ASN A N 1
ATOM 703 C CA . ASN A 1 90 ? 0.262 -4.834 15.369 1.00 82.81 90 ASN A CA 1
ATOM 704 C C . ASN A 1 90 ? -0.008 -5.422 13.976 1.00 82.81 90 ASN A C 1
ATOM 706 O O . ASN A 1 90 ? -1.070 -5.983 13.705 1.00 82.81 90 ASN A O 1
ATOM 710 N N . ILE A 1 91 ? 0.955 -5.267 13.068 1.00 84.19 91 ILE A N 1
ATOM 711 C CA . ILE A 1 91 ? 0.815 -5.704 11.674 1.00 84.19 91 ILE A CA 1
ATOM 712 C C . ILE A 1 91 ? 1.198 -7.183 11.556 1.00 84.19 91 ILE A C 1
ATOM 714 O O . ILE A 1 91 ? 2.371 -7.548 11.678 1.00 84.19 91 ILE A O 1
ATOM 718 N N . SER A 1 92 ? 0.214 -8.042 11.287 1.00 85.38 92 SER A N 1
ATOM 719 C CA . SER A 1 92 ? 0.451 -9.472 11.074 1.00 85.38 92 SER A CA 1
ATOM 720 C C . SER A 1 92 ? 0.918 -9.766 9.644 1.00 85.38 92 SER A C 1
ATOM 722 O O . SER A 1 92 ? 0.611 -9.049 8.690 1.00 85.38 92 SER A O 1
ATOM 724 N N . ARG A 1 93 ? 1.642 -10.877 9.465 1.00 79.94 93 ARG A N 1
ATOM 725 C CA . ARG A 1 93 ? 2.039 -11.345 8.127 1.00 79.94 93 ARG A CA 1
ATOM 726 C C . ARG A 1 93 ? 0.828 -11.733 7.274 1.00 79.94 93 ARG A C 1
ATOM 728 O O . ARG A 1 93 ? 0.866 -11.540 6.067 1.00 79.94 93 ARG A O 1
ATOM 735 N N . ALA A 1 94 ? -0.228 -12.252 7.903 1.00 81.94 94 ALA A N 1
ATOM 736 C CA . ALA A 1 94 ? -1.480 -12.574 7.229 1.00 81.94 94 ALA A CA 1
ATOM 737 C C . ALA A 1 94 ? -2.116 -11.315 6.629 1.00 81.94 94 ALA A C 1
ATOM 739 O O . ALA A 1 94 ? -2.402 -11.313 5.443 1.00 81.94 94 ALA A O 1
ATOM 740 N N . MET A 1 95 ? -2.208 -10.227 7.401 1.00 80.88 95 MET A N 1
ATOM 741 C CA . MET A 1 95 ? -2.720 -8.936 6.930 1.00 80.88 95 MET A CA 1
ATOM 742 C C . MET A 1 95 ? -1.911 -8.393 5.745 1.00 80.88 95 MET A C 1
ATOM 744 O O . MET A 1 95 ? -2.488 -7.998 4.740 1.00 80.88 95 MET A O 1
ATOM 748 N N . LEU A 1 96 ? -0.575 -8.428 5.817 1.00 80.81 96 LEU A N 1
ATOM 749 C CA . LEU A 1 96 ? 0.272 -7.992 4.698 1.00 80.81 96 LEU A CA 1
ATOM 750 C C . LEU A 1 96 ? 0.113 -8.868 3.448 1.00 80.81 96 LEU A C 1
ATOM 752 O O . LEU A 1 96 ? 0.259 -8.364 2.341 1.00 80.81 96 LEU A O 1
ATOM 756 N N . ASN A 1 97 ? -0.169 -10.163 3.616 1.00 79.06 97 ASN A N 1
ATOM 757 C CA . ASN A 1 97 ? -0.454 -11.065 2.500 1.00 79.06 97 ASN A CA 1
ATOM 758 C C . ASN A 1 97 ? -1.838 -10.826 1.887 1.00 79.06 97 ASN A C 1
ATOM 760 O O . ASN A 1 97 ? -2.030 -11.197 0.742 1.00 79.06 97 ASN A O 1
ATOM 764 N N . THR A 1 98 ? -2.795 -10.255 2.622 1.00 77.00 98 THR A N 1
ATOM 765 C CA . THR A 1 98 ? -4.105 -9.880 2.066 1.00 77.00 98 THR A CA 1
ATOM 766 C C . THR A 1 98 ? -4.017 -8.618 1.207 1.00 77.00 98 THR A C 1
ATOM 768 O O . THR A 1 98 ? -4.858 -8.403 0.344 1.00 77.00 98 THR A O 1
ATOM 771 N N . LEU A 1 99 ? -3.013 -7.774 1.462 1.00 72.50 99 LEU A N 1
ATOM 772 C CA . LEU A 1 99 ? -2.795 -6.520 0.740 1.00 72.50 99 LEU A CA 1
ATOM 773 C C . LEU A 1 99 ? -1.950 -6.692 -0.536 1.00 72.50 99 LEU A C 1
ATOM 775 O O . LEU A 1 99 ? -1.964 -5.789 -1.365 1.00 72.50 99 LEU A O 1
ATOM 779 N N . TYR A 1 100 ? -1.211 -7.803 -0.677 1.00 67.38 100 TYR A N 1
ATOM 780 C CA . TYR A 1 100 ? -0.359 -8.132 -1.832 1.00 67.38 100 TYR A CA 1
ATOM 781 C C . TYR A 1 100 ? -0.909 -9.328 -2.605 1.00 67.38 100 TYR A C 1
ATOM 783 O O . TYR A 1 100 ? -1.097 -9.197 -3.831 1.00 67.38 100 TYR A O 1
#

Foldseek 3Di:
DDPPDPPDDADPVQPPVCVVPDPQHPLNVLQVLCVVLVNHDDSVLSVVLVVVLCPPPVNVCLPVDPPDGDDLVSVLVSVVSSCVSVVNPPDDPVSSVSSD

pLDDT: mean 72.07, std 16.81, range [40.22, 94.19]

Radius of gyration: 15.01 Å; chains: 1; bounding box: 27×31×50 Å

Sequence (100 aa):
MNNYEITAVLFDWDLTLARILGEVSPAERTAAVFNQGGILCTPGQMQQAMNVCKTEPHLAKSLGCAKKPQTRREIMQYYKQLLVQLGYHNISRAMLNTLY